Protein AF-A0A2V7D1J0-F1 (afdb_monomer_lite)

Secondary structure (DSSP, 8-state):
--------HHHHHHHHBTTTB-----------SSHHHHHHHHHHHHHIIIIIS--SEEEE--BSSSHHHHHHHHHHHHHHHTT-EEEEEEEE--SS--HHHH-S---TT---EEEEEETT-EEEEPPPS---S-TTTHHHHTS-EEEEGGGSTTTTB-SSGGG------

Radius of gyration: 18.64 Å; chains: 1; bounding box: 42×44×49 Å

Foldseek 3Di:
DPPPPPPAVVNVVVVCDPPPDPPLDDDDDDQDPDDVVLLVRLLVLLCCQCPVSVALEDEFEADDDDRRQVSRVSNQLSNVVSNRQYEYEAEQQAPPPDPVRGGPDDRPRHPHYDYPYHQFAKDKDAADPDDDDPPVCNVVNNHIHIDGLVPDVCSRPNRPCPVVDDDDD

Sequence (169 aa):
MAPCSAASWDAALYAQHGRTLWFAGVVVTVAHATEPERVRSAFLTAGLVAHTLGADGAVFTKIGGGAPHVDMAQAAAQCEALGVRTTAVVEDMSTDGSAEGMLLFDFPGVDALVNVGSSQEPITLPAMGRVVGADDLAPKLLGETRTTYGGLCGAIEQIGATRVMAEVR

pLDDT: mean 85.67, std 15.43, range [23.3, 98.62]

Structure (mmCIF, N/CA/C/O backbone):
data_AF-A0A2V7D1J0-F1
#
_entry.id   AF-A0A2V7D1J0-F1
#
loop_
_atom_site.group_PDB
_atom_site.id
_atom_site.type_symbol
_atom_site.label_atom_id
_atom_site.label_alt_id
_atom_site.label_comp_id
_atom_site.label_asym_id
_atom_site.label_entity_id
_atom_site.label_seq_id
_atom_site.pdbx_PDB_ins_code
_atom_site.Cartn_x
_atom_site.Cartn_y
_atom_site.Cartn_z
_atom_site.occupancy
_atom_site.B_iso_or_equiv
_atom_site.auth_seq_id
_atom_site.auth_comp_id
_atom_site.auth_asym_id
_atom_site.auth_atom_id
_atom_site.pdbx_PDB_model_num
ATOM 1 N N . MET A 1 1 ? 6.010 -26.340 -12.232 1.00 33.25 1 MET A N 1
ATOM 2 C CA . MET A 1 1 ? 5.696 -25.053 -11.582 1.00 33.25 1 MET A CA 1
ATOM 3 C C . MET A 1 1 ? 4.192 -25.045 -11.363 1.00 33.25 1 MET A C 1
ATOM 5 O O . MET A 1 1 ? 3.463 -25.064 -12.346 1.00 33.25 1 MET A O 1
ATOM 9 N N . ALA A 1 2 ? 3.726 -25.208 -10.122 1.00 23.30 2 ALA A N 1
ATOM 10 C CA . ALA A 1 2 ? 2.291 -25.152 -9.844 1.00 23.30 2 ALA A CA 1
ATOM 11 C C . ALA A 1 2 ? 1.782 -23.744 -10.203 1.00 23.30 2 ALA A C 1
ATOM 13 O O . ALA A 1 2 ? 2.508 -22.781 -9.941 1.00 23.30 2 ALA A O 1
ATOM 14 N N . PRO A 1 3 ? 0.599 -23.592 -10.820 1.00 28.45 3 PRO A N 1
ATOM 15 C CA . PRO A 1 3 ? 0.041 -22.270 -11.044 1.00 28.45 3 PRO A CA 1
ATOM 16 C C . PRO A 1 3 ? -0.155 -21.616 -9.676 1.00 28.45 3 PRO A C 1
ATOM 18 O O . PRO A 1 3 ? -0.904 -22.123 -8.843 1.00 28.45 3 PRO A O 1
ATOM 21 N N . CYS A 1 4 ? 0.554 -20.515 -9.429 1.00 31.69 4 CYS A N 1
ATOM 22 C CA . CYS A 1 4 ? 0.269 -19.655 -8.295 1.00 31.69 4 CYS A CA 1
ATOM 23 C C . CYS A 1 4 ? -1.149 -19.126 -8.519 1.00 31.69 4 CYS A C 1
ATOM 25 O O . CYS A 1 4 ? -1.383 -18.299 -9.406 1.00 31.69 4 CYS A O 1
ATOM 27 N N . SER A 1 5 ? -2.128 -19.674 -7.800 1.00 37.69 5 SER A N 1
ATOM 28 C CA . SER A 1 5 ? -3.464 -19.101 -7.764 1.00 37.69 5 SER A CA 1
ATOM 29 C C . SER A 1 5 ? -3.345 -17.784 -7.006 1.00 37.69 5 SER A C 1
ATOM 31 O O . SER A 1 5 ? -3.494 -17.751 -5.788 1.00 37.69 5 SER A O 1
ATOM 33 N N . ALA A 1 6 ? -3.013 -16.708 -7.716 1.00 42.19 6 ALA A N 1
ATOM 34 C CA . ALA A 1 6 ? -3.114 -15.355 -7.198 1.00 42.19 6 ALA A CA 1
ATOM 35 C C . ALA A 1 6 ? -4.605 -15.057 -6.990 1.00 42.19 6 ALA A C 1
ATOM 37 O O . ALA A 1 6 ? -5.278 -14.513 -7.865 1.00 42.19 6 ALA A O 1
ATOM 38 N N . ALA A 1 7 ? -5.151 -15.524 -5.869 1.00 47.00 7 ALA A N 1
ATOM 39 C CA . ALA A 1 7 ? -6.340 -14.924 -5.307 1.00 47.00 7 ALA A CA 1
ATOM 40 C C . ALA A 1 7 ? -5.906 -13.525 -4.874 1.00 47.00 7 ALA A C 1
ATOM 42 O O . ALA A 1 7 ? -4.995 -13.382 -4.058 1.00 47.00 7 ALA A O 1
ATOM 43 N N . SER A 1 8 ? -6.488 -12.507 -5.493 1.00 63.81 8 SER A N 1
ATOM 44 C CA . SER A 1 8 ? -6.287 -11.135 -5.063 1.00 63.81 8 SER A CA 1
ATOM 45 C C . SER A 1 8 ? -6.774 -11.005 -3.611 1.00 63.81 8 SER A C 1
ATOM 47 O O . SER A 1 8 ? -7.675 -11.730 -3.172 1.00 63.81 8 SER A O 1
ATOM 49 N N . TRP A 1 9 ? -6.102 -10.178 -2.811 1.00 69.50 9 TRP A N 1
ATOM 50 C CA . TRP A 1 9 ? -6.344 -10.090 -1.366 1.00 69.50 9 TRP A CA 1
ATOM 51 C C . TRP A 1 9 ? -7.809 -9.748 -1.048 1.00 69.50 9 TRP A C 1
ATOM 53 O O . TRP A 1 9 ? -8.367 -10.261 -0.081 1.00 69.50 9 TRP A O 1
ATOM 63 N N . ASP A 1 10 ? -8.464 -8.969 -1.906 1.00 72.00 10 ASP A N 1
ATOM 64 C CA . ASP A 1 10 ? -9.884 -8.634 -1.836 1.00 72.00 10 ASP A CA 1
ATOM 65 C C . ASP A 1 10 ? -10.768 -9.880 -1.974 1.00 72.00 10 ASP A C 1
ATOM 67 O O . ASP A 1 10 ? -11.693 -10.058 -1.185 1.00 72.00 10 ASP A O 1
ATOM 71 N N . ALA A 1 11 ? -10.452 -10.804 -2.888 1.00 79.38 11 ALA A N 1
ATOM 72 C CA . ALA A 1 11 ? -11.183 -12.063 -3.027 1.00 79.38 11 ALA A CA 1
ATOM 73 C C . ALA A 1 11 ? -11.064 -12.929 -1.762 1.00 79.38 11 ALA A C 1
ATOM 75 O O . ALA A 1 11 ? -12.037 -13.564 -1.345 1.00 79.38 11 ALA A O 1
ATOM 76 N N . ALA A 1 12 ? -9.891 -12.928 -1.120 1.00 85.12 12 ALA A N 1
ATOM 77 C CA . ALA A 1 12 ? -9.691 -13.610 0.154 1.00 85.12 12 ALA A CA 1
ATOM 78 C C . ALA A 1 12 ? -10.492 -12.948 1.292 1.00 85.12 12 ALA A C 1
ATOM 80 O O . ALA A 1 12 ? -11.132 -13.661 2.067 1.00 85.12 12 ALA A O 1
ATOM 81 N N . LEU A 1 13 ? -10.523 -11.611 1.365 1.00 89.38 13 LEU A N 1
ATOM 82 C CA . LEU A 1 13 ? -11.330 -10.878 2.350 1.00 89.38 13 LEU A CA 1
ATOM 83 C C . LEU A 1 13 ? -12.833 -11.106 2.138 1.00 89.38 13 LEU A C 1
ATOM 85 O O . LEU A 1 13 ? -13.546 -11.420 3.092 1.00 89.38 13 LEU A O 1
ATOM 89 N N . TYR A 1 14 ? -13.315 -11.049 0.895 1.00 89.06 14 TYR A N 1
ATOM 90 C CA . TYR A 1 14 ? -14.704 -11.369 0.560 1.00 89.06 14 TYR A CA 1
ATOM 91 C C . TYR A 1 14 ? -15.075 -12.806 0.940 1.00 89.06 14 TYR A C 1
ATOM 93 O O . TYR A 1 14 ? -16.139 -13.030 1.512 1.00 89.06 14 TYR A O 1
ATOM 101 N N . ALA A 1 15 ? -14.198 -13.784 0.695 1.00 92.25 15 ALA A N 1
ATOM 102 C CA . ALA A 1 15 ? -14.448 -15.183 1.056 1.00 92.25 15 ALA A CA 1
ATOM 103 C C . ALA A 1 15 ? -14.545 -15.428 2.578 1.00 92.25 15 ALA A C 1
ATOM 105 O O . ALA A 1 15 ? -15.076 -16.459 3.014 1.00 92.25 15 ALA A O 1
ATOM 106 N N . GLN A 1 16 ? -14.016 -14.505 3.384 1.00 94.75 16 GLN A N 1
ATOM 107 C CA . GLN A 1 16 ? -14.065 -14.534 4.847 1.00 94.75 16 GLN A CA 1
ATOM 108 C C . GLN A 1 16 ? -15.143 -13.612 5.444 1.00 94.75 16 GLN A C 1
ATOM 110 O O . GLN A 1 16 ? -15.396 -13.684 6.652 1.00 94.75 16 GLN A O 1
ATOM 115 N N . HIS A 1 17 ? -15.805 -12.793 4.618 1.00 95.88 17 HIS A N 1
ATOM 116 C CA . HIS A 1 17 ? -16.878 -11.897 5.042 1.00 95.88 17 HIS A CA 1
ATOM 117 C C . HIS A 1 17 ? -18.040 -12.673 5.684 1.00 95.88 17 HIS A C 1
ATOM 119 O O . HIS A 1 17 ? -18.495 -13.690 5.158 1.00 95.88 17 HIS A O 1
ATOM 125 N N . GLY A 1 18 ? -18.515 -12.200 6.838 1.00 95.81 18 GLY A N 1
ATOM 126 C CA . GLY A 1 18 ? -19.581 -12.839 7.615 1.00 95.81 18 GLY A CA 1
ATOM 127 C C . GLY A 1 18 ? -19.159 -14.147 8.299 1.00 95.81 18 GLY A C 1
ATOM 128 O O . GLY A 1 18 ? -20.006 -14.829 8.873 1.00 95.81 18 GLY A O 1
ATOM 129 N N . ARG A 1 19 ? -17.869 -14.518 8.235 1.00 96.12 19 ARG A N 1
ATOM 130 C CA . ARG A 1 19 ? -17.323 -15.744 8.843 1.00 96.12 19 ARG A CA 1
ATOM 131 C C . ARG A 1 19 ? -16.334 -15.425 9.953 1.00 96.12 19 ARG A C 1
ATOM 133 O O . ARG A 1 19 ? -16.602 -15.706 11.114 1.00 96.12 19 ARG A O 1
ATOM 140 N N . THR A 1 20 ? -15.185 -14.872 9.579 1.00 96.31 20 THR A N 1
ATOM 141 C CA . THR A 1 20 ? -14.098 -14.520 10.507 1.00 96.31 20 THR A CA 1
ATOM 142 C C . THR A 1 20 ? -13.882 -13.014 10.582 1.00 96.31 20 THR A C 1
ATOM 144 O O . THR A 1 20 ? -13.287 -12.535 11.542 1.00 96.31 20 THR A O 1
ATOM 147 N N . LEU A 1 21 ? -14.404 -12.268 9.605 1.00 94.44 21 LEU A N 1
ATOM 148 C CA . LEU A 1 21 ? -14.362 -10.813 9.544 1.00 94.44 21 LEU A CA 1
ATOM 149 C C . LEU A 1 21 ? -15.608 -10.259 8.846 1.00 94.44 21 LEU A C 1
ATOM 151 O O . LEU A 1 21 ? -16.320 -10.983 8.148 1.00 94.44 21 LEU A O 1
ATOM 155 N N . TRP A 1 22 ? -15.845 -8.958 8.996 1.00 96.44 22 TRP A N 1
ATOM 156 C CA . TRP A 1 22 ? -16.795 -8.202 8.184 1.00 96.44 22 TRP A CA 1
ATOM 157 C C . TRP A 1 22 ? -16.013 -7.301 7.237 1.00 96.44 22 TRP A C 1
ATOM 159 O O . TRP A 1 22 ? -15.471 -6.277 7.636 1.00 96.44 22 TRP A O 1
ATOM 169 N N . PHE A 1 23 ? -15.925 -7.697 5.969 1.00 96.12 23 PHE A N 1
ATOM 170 C CA . PHE A 1 23 ? -15.320 -6.853 4.945 1.00 96.12 23 PHE A CA 1
ATOM 171 C C . PHE A 1 23 ? -16.218 -5.638 4.666 1.00 96.12 23 PHE A C 1
ATOM 173 O O . PHE A 1 23 ? -17.257 -5.788 4.023 1.00 96.12 23 PHE A O 1
ATOM 180 N N . ALA A 1 24 ? -15.837 -4.473 5.198 1.00 95.56 24 ALA A N 1
ATOM 181 C CA . ALA A 1 24 ? -16.637 -3.248 5.150 1.00 95.56 24 ALA A CA 1
ATOM 182 C C . ALA A 1 24 ? -16.593 -2.543 3.782 1.00 95.56 24 ALA A C 1
ATOM 184 O O . ALA A 1 24 ? -17.559 -1.887 3.399 1.00 95.56 24 ALA A O 1
ATOM 185 N N . GLY A 1 25 ? -15.499 -2.689 3.027 1.00 94.00 25 GLY A N 1
ATOM 186 C CA . GLY A 1 25 ? -15.366 -2.118 1.689 1.00 94.00 25 GLY A CA 1
ATOM 187 C C . GLY A 1 25 ? -13.924 -1.817 1.290 1.00 94.00 25 GLY A C 1
ATOM 188 O O . GLY A 1 25 ? -12.977 -2.245 1.947 1.00 94.00 25 GLY A O 1
ATOM 189 N N . VAL A 1 26 ? -13.777 -1.060 0.200 1.00 94.06 26 VAL A N 1
ATOM 190 C CA . VAL A 1 26 ? -12.492 -0.612 -0.356 1.00 94.06 26 VAL A CA 1
ATOM 191 C C . VAL A 1 26 ? -12.492 0.910 -0.452 1.00 94.06 26 VAL A C 1
ATOM 193 O O . VAL A 1 26 ? -13.442 1.497 -0.969 1.00 94.06 26 VAL A O 1
ATOM 196 N N . VAL A 1 27 ? -11.407 1.542 0.000 1.00 95.62 27 VAL A N 1
ATOM 197 C CA . VAL A 1 27 ? -11.135 2.967 -0.228 1.00 95.62 27 VAL A CA 1
ATOM 198 C C . VAL A 1 27 ? -10.017 3.074 -1.257 1.00 95.62 27 VAL A C 1
ATOM 200 O O . VAL A 1 27 ? -8.923 2.561 -1.042 1.00 95.62 27 VAL A O 1
ATOM 203 N N . VAL A 1 28 ? -10.301 3.720 -2.386 1.00 93.62 28 VAL A N 1
ATOM 204 C CA . VAL A 1 28 ? -9.322 3.934 -3.457 1.00 93.62 28 VAL A CA 1
ATOM 205 C C . VAL A 1 28 ? -8.736 5.330 -3.322 1.00 93.62 28 VAL A C 1
ATOM 207 O O . VAL A 1 28 ? -9.474 6.311 -3.230 1.00 93.62 28 VAL A O 1
ATOM 210 N N . THR A 1 29 ? -7.410 5.417 -3.342 1.00 92.38 29 THR A N 1
ATOM 211 C CA . THR A 1 29 ? -6.665 6.674 -3.271 1.00 92.38 29 THR A CA 1
ATOM 212 C C . THR A 1 29 ? -5.759 6.827 -4.488 1.00 92.38 29 THR A C 1
ATOM 214 O O . THR A 1 29 ? -5.493 5.874 -5.222 1.00 92.38 29 THR A O 1
ATOM 217 N N . VAL A 1 30 ? -5.301 8.054 -4.722 1.00 90.31 30 VAL A N 1
ATOM 218 C CA . VAL A 1 30 ? -4.284 8.363 -5.729 1.00 90.31 30 VAL A CA 1
ATOM 219 C C . VAL A 1 30 ? -3.032 8.854 -5.023 1.00 90.31 30 VAL A C 1
ATOM 221 O O . VAL A 1 30 ? -3.129 9.565 -4.025 1.00 90.31 30 VAL A O 1
ATOM 224 N N . ALA A 1 31 ? -1.867 8.482 -5.548 1.00 89.25 31 ALA A N 1
ATOM 225 C CA . ALA A 1 31 ? -0.607 8.999 -5.043 1.00 89.25 31 ALA A CA 1
ATOM 226 C C . ALA A 1 31 ? -0.426 10.454 -5.487 1.00 89.25 31 ALA A C 1
ATOM 228 O O . ALA A 1 31 ? -0.518 10.766 -6.680 1.00 89.25 31 ALA A O 1
ATOM 229 N N . HIS A 1 32 ? -0.163 11.339 -4.535 1.00 92.38 32 HIS A N 1
ATOM 230 C CA . HIS A 1 32 ? -0.011 12.764 -4.781 1.00 92.38 32 HIS A CA 1
ATOM 231 C C . HIS A 1 32 ? 1.459 13.169 -4.918 1.00 92.38 32 HIS A C 1
ATOM 233 O O . HIS A 1 32 ? 2.353 12.672 -4.230 1.00 92.38 32 HIS A O 1
ATOM 239 N N . ALA A 1 33 ? 1.708 14.123 -5.817 1.00 90.06 33 ALA A N 1
ATOM 240 C CA . ALA A 1 33 ? 3.046 14.651 -6.065 1.00 90.06 33 ALA A CA 1
ATOM 241 C C . ALA A 1 33 ? 3.503 15.635 -4.978 1.00 90.06 33 ALA A C 1
ATOM 243 O O . ALA A 1 33 ? 4.704 15.790 -4.761 1.00 90.06 33 ALA A O 1
ATOM 244 N N . THR A 1 34 ? 2.565 16.313 -4.307 1.00 93.44 34 THR A N 1
ATOM 245 C CA . THR A 1 34 ? 2.878 17.334 -3.304 1.00 93.44 34 THR A CA 1
ATOM 246 C C . THR A 1 34 ? 2.435 16.920 -1.907 1.00 93.44 34 THR A C 1
ATOM 248 O O . THR A 1 34 ? 1.399 16.282 -1.716 1.00 93.44 34 THR A O 1
ATOM 251 N N . GLU A 1 35 ? 3.215 17.332 -0.909 1.00 93.12 35 GLU A N 1
ATOM 252 C CA . GLU A 1 35 ? 2.957 16.994 0.491 1.00 93.12 35 GLU A CA 1
ATOM 253 C C . GLU A 1 35 ? 1.591 17.489 1.008 1.00 93.12 35 GLU A C 1
ATOM 255 O O . GLU A 1 35 ? 0.883 16.704 1.635 1.00 93.12 35 GLU A O 1
ATOM 260 N N . PRO A 1 36 ? 1.133 18.728 0.721 1.00 96.50 36 PRO A N 1
ATOM 261 C CA . PRO A 1 36 ? -0.173 19.178 1.209 1.00 96.50 36 PRO A CA 1
ATOM 262 C C . PRO A 1 36 ? -1.339 18.342 0.668 1.00 96.50 36 PRO A C 1
ATOM 264 O O . PRO A 1 36 ? -2.340 18.133 1.356 1.00 96.50 36 PRO A O 1
ATOM 267 N N . GLU A 1 37 ? -1.227 17.862 -0.571 1.00 96.06 37 GLU A N 1
ATOM 268 C CA . GLU A 1 37 ? -2.242 17.003 -1.176 1.00 96.06 37 GLU A CA 1
ATOM 269 C C . GLU A 1 37 ? -2.237 15.609 -0.556 1.00 96.06 37 GLU A C 1
ATOM 271 O O . GLU A 1 37 ? -3.310 15.075 -0.267 1.00 96.06 37 GLU A O 1
ATOM 276 N N . ARG A 1 38 ? -1.046 15.068 -0.287 1.00 94.56 38 ARG A N 1
ATOM 277 C CA . ARG A 1 38 ? -0.860 13.791 0.400 1.00 94.56 38 ARG A CA 1
ATOM 278 C C . ARG A 1 38 ? -1.477 13.805 1.796 1.00 94.56 38 ARG A C 1
ATOM 280 O O . ARG A 1 38 ? -2.321 12.963 2.091 1.00 94.56 38 ARG A O 1
ATOM 287 N N . VAL A 1 39 ? -1.152 14.812 2.610 1.00 96.50 39 VAL A N 1
ATOM 288 C CA . VAL A 1 39 ? -1.697 14.970 3.971 1.00 96.50 39 VAL A CA 1
ATOM 289 C C . VAL A 1 39 ? -3.224 15.055 3.945 1.00 96.50 39 VAL A C 1
ATOM 291 O O . VAL A 1 39 ? -3.907 14.397 4.732 1.00 96.50 39 VAL A O 1
ATOM 294 N N . ARG A 1 40 ? -3.785 15.825 3.002 1.00 97.31 40 ARG A N 1
ATOM 295 C CA . ARG A 1 40 ? -5.239 15.919 2.819 1.00 97.31 40 ARG A CA 1
ATOM 296 C C . ARG A 1 40 ? -5.852 14.565 2.447 1.00 97.31 40 ARG A C 1
ATOM 298 O O . ARG A 1 40 ? -6.883 14.197 3.004 1.00 97.31 40 ARG A O 1
ATOM 305 N N . SER A 1 41 ? -5.236 13.841 1.516 1.00 97.69 41 SER A N 1
ATOM 306 C CA . SER A 1 41 ? -5.697 12.522 1.069 1.00 97.69 41 SER A CA 1
ATOM 307 C C . SER A 1 41 ? -5.661 11.487 2.199 1.00 97.69 41 SER A C 1
ATOM 309 O O . SER A 1 41 ? -6.643 10.774 2.414 1.00 97.69 41 SER A O 1
ATOM 311 N N . ALA A 1 42 ? -4.590 11.474 2.999 1.00 97.50 42 ALA A N 1
ATOM 312 C CA . ALA A 1 42 ? -4.452 10.616 4.174 1.00 97.50 42 ALA A CA 1
ATOM 313 C C . ALA A 1 42 ? -5.541 10.889 5.226 1.00 97.50 42 ALA A C 1
ATOM 315 O O . ALA A 1 42 ? -6.183 9.953 5.704 1.00 97.50 42 ALA A O 1
ATOM 316 N N . PHE A 1 43 ? -5.813 12.164 5.529 1.00 98.00 43 PHE A N 1
ATOM 317 C CA . PHE A 1 43 ? -6.865 12.548 6.477 1.00 98.00 43 PHE A CA 1
ATOM 318 C C . PHE A 1 43 ? -8.264 12.117 6.006 1.00 98.00 43 PHE A C 1
ATOM 320 O O . PHE A 1 43 ? -9.043 11.555 6.777 1.00 98.00 43 PHE A O 1
ATOM 327 N N . LEU A 1 44 ? -8.580 12.332 4.723 1.00 98.31 44 LEU A N 1
ATOM 328 C CA . LEU A 1 44 ? -9.851 11.892 4.139 1.00 98.31 44 LEU A CA 1
ATOM 329 C C . LEU A 1 44 ? -9.982 10.365 4.153 1.00 98.31 44 LEU A C 1
ATOM 331 O O . LEU A 1 44 ? -11.044 9.848 4.495 1.00 98.31 44 LEU A O 1
ATOM 335 N N . THR A 1 45 ? -8.903 9.650 3.830 1.00 98.31 45 THR A N 1
ATOM 336 C CA . THR A 1 45 ? -8.862 8.181 3.862 1.00 98.31 45 THR A CA 1
ATOM 337 C C . THR A 1 45 ? -9.170 7.662 5.261 1.00 98.31 45 THR A C 1
ATOM 339 O O . THR A 1 45 ? -10.063 6.832 5.420 1.00 98.31 45 THR A O 1
ATOM 342 N N . ALA A 1 46 ? -8.508 8.205 6.284 1.00 98.38 46 ALA A N 1
ATOM 343 C CA . ALA A 1 46 ? -8.727 7.802 7.667 1.00 98.38 46 ALA A CA 1
ATOM 344 C C . ALA A 1 46 ? -10.163 8.072 8.139 1.00 98.38 46 ALA A C 1
ATOM 346 O O . ALA A 1 46 ? -10.781 7.199 8.744 1.00 98.38 46 ALA A O 1
ATOM 347 N N . GLY A 1 47 ? -10.743 9.226 7.791 1.00 98.56 47 GLY A N 1
ATOM 348 C CA . GLY A 1 47 ? -12.144 9.525 8.104 1.00 98.56 47 GLY A CA 1
ATOM 349 C C . GLY A 1 47 ? -13.140 8.583 7.414 1.00 98.56 47 GLY A C 1
ATOM 350 O O . GLY A 1 47 ? -14.123 8.160 8.029 1.00 98.56 47 GLY A O 1
ATOM 351 N N . LEU A 1 48 ? -12.887 8.207 6.155 1.00 98.62 48 LEU A N 1
ATOM 352 C CA . LEU A 1 48 ? -13.711 7.223 5.446 1.00 98.62 48 LEU A CA 1
ATOM 353 C C . LEU A 1 48 ? -13.638 5.851 6.123 1.00 98.62 48 LEU A C 1
ATOM 355 O O . LEU A 1 48 ? -14.677 5.253 6.395 1.00 98.62 48 LEU A O 1
ATOM 359 N N . VAL A 1 49 ? -12.435 5.376 6.438 1.00 98.50 49 VAL A N 1
ATOM 360 C CA . VAL A 1 49 ? -12.226 4.069 7.074 1.00 98.50 49 VAL A CA 1
ATOM 361 C C . VAL A 1 49 ? -12.835 4.032 8.481 1.00 98.50 49 VAL A C 1
ATOM 363 O O . VAL A 1 49 ? -13.647 3.154 8.776 1.00 98.50 49 VAL A O 1
ATOM 366 N N . ALA A 1 50 ? -12.502 5.005 9.329 1.00 98.31 50 ALA A N 1
ATOM 367 C CA . ALA A 1 50 ? -12.882 4.996 10.740 1.00 98.31 50 ALA A CA 1
ATOM 368 C C . ALA A 1 50 ? -14.353 5.365 10.976 1.00 98.31 50 ALA A C 1
ATOM 370 O O . ALA A 1 50 ? -15.001 4.792 11.846 1.00 98.31 50 ALA A O 1
ATOM 371 N N . HIS A 1 51 ? -14.897 6.334 10.231 1.00 98.00 51 HIS A N 1
ATOM 372 C CA . HIS A 1 51 ? -16.215 6.903 10.541 1.00 98.00 51 HIS A CA 1
ATOM 373 C C . HIS A 1 51 ? -17.297 6.543 9.530 1.00 98.00 51 HIS A C 1
ATOM 375 O O . HIS A 1 51 ? -18.454 6.397 9.912 1.00 98.00 51 HIS A O 1
ATOM 381 N N . THR A 1 52 ? -16.948 6.418 8.246 1.00 98.12 52 THR A N 1
ATOM 382 C CA . THR A 1 52 ? -17.942 6.089 7.211 1.00 98.12 52 THR A CA 1
ATOM 383 C C . THR A 1 52 ? -18.144 4.583 7.107 1.00 98.12 52 THR A C 1
ATOM 385 O O . THR A 1 52 ? -19.279 4.116 7.108 1.00 98.12 52 THR A O 1
ATOM 388 N N . LEU A 1 53 ? -17.048 3.825 7.039 1.00 97.81 53 LEU A N 1
ATOM 389 C CA . LEU A 1 53 ? -17.077 2.363 7.018 1.00 97.81 53 LEU A CA 1
ATOM 390 C C . LEU A 1 53 ? -17.160 1.764 8.426 1.00 97.81 53 LEU A C 1
ATOM 392 O O . LEU A 1 53 ? -17.658 0.651 8.570 1.00 97.81 53 LEU A O 1
ATOM 396 N N . GLY A 1 54 ? -16.691 2.488 9.449 1.00 97.75 54 GLY A N 1
ATOM 397 C CA . GLY A 1 54 ? -16.683 2.001 10.830 1.00 97.75 54 GLY A CA 1
ATOM 398 C C . GLY A 1 54 ? -15.778 0.784 11.019 1.00 97.75 54 GLY A C 1
ATOM 399 O O . GLY A 1 54 ? -16.139 -0.128 11.756 1.00 97.75 54 GLY A O 1
ATOM 400 N N . ALA A 1 55 ? -14.660 0.716 10.291 1.00 98.00 55 ALA A N 1
ATOM 401 C CA . ALA A 1 55 ? -13.791 -0.455 10.290 1.00 98.00 55 ALA A CA 1
ATOM 402 C C . ALA A 1 55 ? -12.851 -0.476 11.507 1.00 98.00 55 ALA A C 1
ATOM 404 O O . ALA A 1 55 ? -12.212 0.525 11.814 1.00 98.00 55 ALA A O 1
ATOM 405 N N . ASP A 1 56 ? -12.698 -1.644 12.137 1.00 98.00 56 ASP A N 1
ATOM 406 C CA . ASP A 1 56 ? -11.730 -1.862 13.228 1.00 98.00 56 ASP A CA 1
ATOM 407 C C . ASP A 1 56 ? -10.285 -2.024 12.725 1.00 98.00 56 ASP A C 1
ATOM 409 O O . ASP A 1 56 ? -9.321 -1.889 13.484 1.00 98.00 56 ASP A O 1
ATOM 413 N N . GLY A 1 57 ? -10.125 -2.345 11.439 1.00 96.88 57 GLY A N 1
ATOM 414 C CA . GLY A 1 57 ? -8.821 -2.494 10.819 1.00 96.88 57 GLY A CA 1
ATOM 415 C C . GLY A 1 57 ? -8.822 -2.285 9.310 1.00 96.88 57 GLY A C 1
ATOM 416 O O . GLY A 1 57 ? -9.855 -2.419 8.649 1.00 96.88 57 GLY A O 1
ATOM 417 N N . ALA A 1 58 ? -7.648 -1.967 8.769 1.00 96.88 58 ALA A N 1
ATOM 418 C CA . ALA A 1 58 ? -7.435 -1.683 7.356 1.00 96.88 58 ALA A CA 1
ATOM 419 C C . ALA A 1 58 ? -6.141 -2.321 6.831 1.00 96.88 58 ALA A C 1
ATOM 421 O O . ALA A 1 58 ? -5.088 -2.267 7.467 1.00 96.88 58 ALA A O 1
ATOM 422 N N . VAL A 1 59 ? -6.229 -2.908 5.637 1.00 95.56 59 VAL A N 1
ATOM 423 C CA . VAL A 1 59 ? -5.076 -3.419 4.888 1.00 95.56 59 VAL A CA 1
ATOM 424 C C . VAL A 1 59 ? -4.730 -2.405 3.809 1.00 95.56 59 VAL A C 1
ATOM 426 O O . VAL A 1 59 ? -5.579 -2.045 2.995 1.00 95.56 59 VAL A O 1
ATOM 429 N N . PHE A 1 60 ? -3.481 -1.963 3.803 1.00 94.75 60 PHE A N 1
ATOM 430 C CA . PHE A 1 60 ? -2.954 -0.995 2.860 1.00 94.75 60 PHE A CA 1
ATOM 431 C C . PHE A 1 60 ? -2.103 -1.678 1.79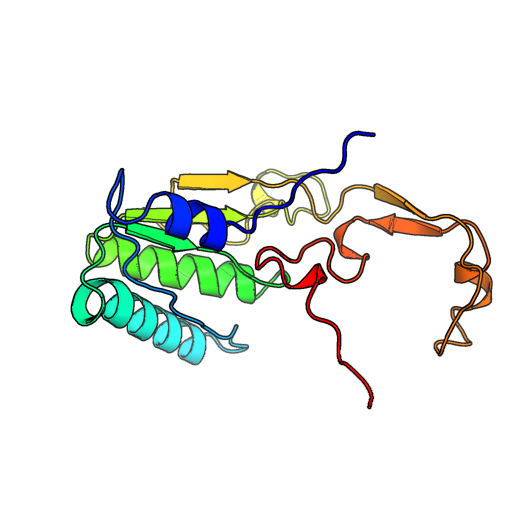3 1.00 94.75 60 PHE A C 1
ATOM 433 O O . PHE A 1 60 ? -1.289 -2.557 2.077 1.00 94.75 60 PHE A O 1
ATOM 440 N N . THR A 1 61 ? -2.300 -1.256 0.551 1.00 91.56 61 THR A N 1
ATOM 441 C CA . THR A 1 61 ? -1.534 -1.699 -0.611 1.00 91.56 61 THR A CA 1
ATOM 442 C C . THR A 1 61 ? -1.476 -0.572 -1.638 1.00 91.56 61 THR A C 1
ATOM 444 O O . THR A 1 61 ? -2.254 0.385 -1.561 1.00 91.56 61 THR A O 1
ATOM 447 N N . LYS A 1 62 ? -0.554 -0.662 -2.597 1.00 89.00 62 LYS A N 1
ATOM 448 C CA . LYS A 1 62 ? -0.297 0.402 -3.568 1.00 89.00 62 LYS A CA 1
ATOM 449 C C . LYS A 1 62 ? 0.225 -0.137 -4.898 1.00 89.00 62 LYS A C 1
ATOM 451 O O . LYS A 1 62 ? 0.774 -1.235 -4.984 1.00 89.00 62 LYS A O 1
ATOM 456 N N . ILE A 1 63 ? 0.126 0.704 -5.923 1.00 82.56 63 ILE A N 1
ATOM 457 C CA . ILE A 1 63 ? 0.727 0.491 -7.244 1.00 82.56 63 ILE A CA 1
ATOM 458 C C . ILE A 1 63 ? 1.985 1.354 -7.364 1.00 82.56 63 ILE A C 1
ATOM 460 O O . ILE A 1 63 ? 1.936 2.552 -7.082 1.00 82.56 63 ILE A O 1
ATOM 464 N N . GLY A 1 64 ? 3.097 0.776 -7.826 1.00 79.38 64 GLY A N 1
ATOM 465 C CA . GLY A 1 64 ? 4.358 1.507 -8.020 1.00 79.38 64 GLY A CA 1
ATOM 466 C C . GLY A 1 64 ? 5.110 1.799 -6.716 1.00 79.38 64 GLY A C 1
ATOM 467 O O . GLY A 1 64 ? 4.702 1.352 -5.657 1.00 79.38 64 GLY A O 1
ATOM 468 N N . GLY A 1 65 ? 6.224 2.527 -6.777 1.00 80.75 65 GLY A N 1
ATOM 469 C CA . GLY A 1 65 ? 7.053 2.877 -5.612 1.00 80.75 65 GLY A CA 1
ATOM 470 C C . GLY A 1 65 ? 7.339 4.379 -5.537 1.00 80.75 65 GLY A C 1
ATOM 471 O O . GLY A 1 65 ? 6.925 5.139 -6.413 1.00 80.75 65 GLY A O 1
ATOM 472 N N . GLY A 1 66 ? 8.048 4.833 -4.500 1.00 85.31 66 GLY A N 1
ATOM 473 C CA . GLY A 1 66 ? 8.300 6.263 -4.279 1.00 85.31 66 GLY A CA 1
ATOM 474 C C . GLY A 1 66 ? 7.124 6.939 -3.573 1.00 85.31 66 GLY A C 1
ATOM 475 O O . GLY A 1 66 ? 6.789 6.562 -2.454 1.00 85.31 66 GLY A O 1
ATOM 476 N N . ALA A 1 67 ? 6.475 7.911 -4.225 1.00 89.38 67 ALA A N 1
ATOM 477 C CA . ALA A 1 67 ? 5.343 8.642 -3.642 1.00 89.38 67 ALA A CA 1
ATOM 478 C C . ALA A 1 67 ? 4.198 7.729 -3.147 1.00 89.38 67 ALA A C 1
ATOM 480 O O . ALA A 1 67 ? 3.840 7.864 -1.981 1.00 89.38 67 ALA A O 1
ATOM 481 N N . PRO A 1 68 ? 3.701 6.729 -3.914 1.00 90.44 68 PRO A N 1
ATOM 482 C CA . PRO A 1 68 ? 2.664 5.809 -3.434 1.00 90.44 68 PRO A CA 1
ATOM 483 C C . PRO A 1 68 ? 3.018 5.105 -2.118 1.00 90.44 68 PRO A C 1
ATOM 485 O O . PRO A 1 68 ? 2.133 4.820 -1.317 1.00 90.44 68 PRO A O 1
ATOM 488 N N . HIS A 1 69 ? 4.307 4.843 -1.882 1.00 91.00 69 HIS A N 1
ATOM 489 C CA . HIS A 1 69 ? 4.790 4.188 -0.669 1.00 91.00 69 HIS A CA 1
ATOM 490 C C . HIS A 1 69 ? 4.618 5.099 0.560 1.00 91.00 69 HIS A C 1
ATOM 492 O O . HIS A 1 69 ? 4.155 4.653 1.607 1.00 91.00 69 HIS A O 1
ATOM 498 N N . VAL A 1 70 ? 4.929 6.391 0.410 1.00 92.38 70 VAL A N 1
ATOM 499 C CA . VAL A 1 70 ? 4.782 7.397 1.473 1.00 92.38 70 VAL A CA 1
ATOM 500 C C . VAL A 1 70 ? 3.313 7.771 1.686 1.00 92.38 70 VAL A C 1
ATOM 502 O O . VAL A 1 70 ? 2.873 7.856 2.829 1.00 92.38 70 VAL A O 1
ATOM 505 N N . ASP A 1 71 ? 2.538 7.946 0.611 1.00 94.56 71 ASP A N 1
ATOM 506 C CA . ASP A 1 71 ? 1.092 8.208 0.668 1.00 94.56 71 ASP A CA 1
ATOM 507 C C . ASP A 1 71 ? 0.351 7.114 1.453 1.00 94.56 71 ASP A C 1
ATOM 509 O O . ASP A 1 71 ? -0.434 7.410 2.357 1.00 94.56 71 ASP A O 1
ATOM 513 N N . MET A 1 72 ? 0.641 5.849 1.134 1.00 94.75 72 MET A N 1
ATOM 514 C CA . MET A 1 72 ? 0.078 4.686 1.815 1.00 94.75 72 MET A CA 1
ATOM 515 C C . MET A 1 72 ? 0.396 4.702 3.315 1.00 94.75 72 MET A C 1
ATOM 517 O O . MET A 1 72 ? -0.502 4.524 4.138 1.00 94.75 72 MET A O 1
ATOM 521 N N . ALA A 1 73 ? 1.656 4.953 3.674 1.00 95.31 73 ALA A N 1
ATOM 522 C CA . ALA A 1 73 ? 2.093 4.963 5.065 1.00 95.31 73 ALA A CA 1
ATOM 523 C C . ALA A 1 73 ? 1.511 6.137 5.867 1.00 95.31 73 ALA A C 1
ATOM 525 O O . ALA A 1 73 ? 1.122 5.959 7.020 1.00 95.31 73 ALA A O 1
ATOM 526 N N . GLN A 1 74 ? 1.374 7.320 5.256 1.00 96.56 74 GLN A N 1
ATOM 527 C CA . GLN A 1 74 ? 0.698 8.454 5.892 1.00 96.56 74 GLN A CA 1
ATOM 528 C C . GLN A 1 74 ? -0.784 8.166 6.141 1.00 96.56 74 GLN A C 1
ATOM 530 O O . GLN A 1 74 ? -1.295 8.485 7.214 1.00 96.56 74 GLN A O 1
ATOM 535 N N . ALA A 1 75 ? -1.479 7.545 5.185 1.00 97.50 75 ALA A N 1
ATOM 536 C CA . ALA A 1 75 ? -2.873 7.149 5.368 1.00 97.50 75 ALA A CA 1
ATOM 537 C C . ALA A 1 75 ? -3.031 6.091 6.473 1.00 97.50 75 ALA A C 1
ATOM 539 O O . ALA A 1 75 ? -3.945 6.205 7.293 1.00 97.50 75 ALA A O 1
ATOM 540 N N . ALA A 1 76 ? -2.117 5.116 6.542 1.00 98.06 76 ALA A N 1
ATOM 541 C CA . ALA A 1 76 ? -2.079 4.130 7.619 1.00 98.06 76 ALA A CA 1
ATOM 542 C C . ALA A 1 76 ? -1.867 4.797 8.988 1.00 98.06 76 ALA A C 1
ATOM 544 O O . ALA A 1 76 ? -2.654 4.576 9.905 1.00 98.06 76 ALA A O 1
ATOM 545 N N . ALA A 1 77 ? -0.895 5.705 9.105 1.00 98.00 77 ALA A N 1
ATOM 546 C CA . ALA A 1 77 ? -0.636 6.434 10.347 1.00 98.00 77 ALA A CA 1
ATOM 547 C C . ALA A 1 77 ? -1.845 7.270 10.813 1.00 98.00 77 ALA A C 1
ATOM 549 O O . ALA A 1 77 ? -2.147 7.324 12.004 1.00 98.00 77 ALA A O 1
ATOM 550 N N . GLN A 1 78 ? -2.572 7.905 9.885 1.00 98.00 78 GLN A N 1
ATOM 551 C CA . GLN A 1 78 ? -3.806 8.625 10.223 1.00 98.00 78 GLN A CA 1
ATOM 552 C C . GLN A 1 78 ? -4.928 7.678 10.680 1.00 98.00 78 GLN A C 1
ATOM 554 O O . GLN A 1 78 ? -5.708 8.047 11.554 1.00 98.00 78 GLN A O 1
ATOM 559 N N . CYS A 1 79 ? -5.009 6.461 10.134 1.00 98.38 79 CYS A N 1
ATOM 560 C CA . CYS A 1 79 ? -5.959 5.444 10.598 1.00 98.38 79 CYS A CA 1
ATOM 561 C C . CYS A 1 79 ? -5.627 4.960 12.018 1.00 98.38 79 CYS A C 1
ATOM 563 O O . CYS A 1 79 ? -6.519 4.942 12.869 1.00 98.38 79 CYS A O 1
ATOM 565 N N . GLU A 1 80 ? -4.354 4.666 12.300 1.00 98.31 80 GLU A N 1
ATOM 566 C CA . GLU A 1 80 ? -3.880 4.308 13.648 1.00 98.31 80 GLU A CA 1
ATOM 567 C C . GLU A 1 80 ? -4.209 5.402 14.670 1.00 98.31 80 GLU A C 1
ATOM 569 O O . GLU A 1 80 ? -4.699 5.121 15.765 1.00 98.31 80 GLU A O 1
ATOM 574 N N . ALA A 1 81 ? -4.029 6.674 14.296 1.00 97.69 81 ALA A N 1
ATOM 575 C CA . ALA A 1 81 ? -4.360 7.811 15.156 1.00 97.69 81 ALA A CA 1
ATOM 576 C C . ALA A 1 81 ? -5.860 7.897 15.511 1.00 97.69 81 ALA A C 1
ATOM 578 O O . ALA A 1 81 ? -6.219 8.496 16.526 1.00 97.69 81 ALA A O 1
ATOM 579 N N . LEU A 1 82 ? -6.732 7.291 14.698 1.00 97.88 82 LEU A N 1
ATOM 580 C CA . LEU A 1 82 ? -8.173 7.176 14.943 1.00 97.88 82 LEU A CA 1
ATOM 581 C C . LEU A 1 82 ? -8.570 5.838 15.594 1.00 97.88 82 LEU A C 1
ATOM 583 O O . LEU A 1 82 ? -9.760 5.584 15.780 1.00 97.88 82 LEU A O 1
ATOM 587 N N . GLY A 1 83 ? -7.600 4.998 15.965 1.00 97.44 83 GLY A N 1
ATOM 588 C CA . GLY A 1 83 ? -7.825 3.706 16.616 1.00 97.44 83 GLY A CA 1
ATOM 589 C C . GLY A 1 83 ? -8.122 2.548 15.660 1.00 97.44 83 GLY A C 1
ATOM 590 O O . GLY A 1 83 ? -8.517 1.479 16.125 1.00 97.44 83 GLY A O 1
ATOM 591 N N . VAL A 1 84 ? -7.934 2.737 14.351 1.00 98.25 84 VAL A N 1
ATOM 592 C CA . VAL A 1 84 ? -8.066 1.671 13.349 1.00 98.25 84 VAL A CA 1
ATOM 593 C C . VAL A 1 84 ? -6.724 0.969 13.199 1.00 98.25 84 VAL A C 1
ATOM 595 O O . VAL A 1 84 ? -5.752 1.602 12.795 1.00 98.25 84 VAL A O 1
ATOM 598 N N . ARG A 1 85 ? -6.676 -0.343 13.452 1.00 98.06 85 ARG A N 1
ATOM 599 C CA . ARG A 1 85 ? -5.434 -1.116 13.291 1.00 98.06 85 ARG A CA 1
ATOM 600 C C . ARG A 1 85 ? -5.079 -1.281 11.824 1.00 98.06 85 ARG A C 1
ATOM 602 O O . ARG A 1 85 ? -5.932 -1.620 11.003 1.00 98.06 85 ARG A O 1
ATOM 609 N N . THR A 1 86 ? -3.815 -1.135 11.489 1.00 98.12 86 THR A N 1
ATOM 610 C CA . THR A 1 86 ? -3.352 -1.149 10.109 1.00 98.12 86 THR A CA 1
ATOM 611 C C . THR A 1 86 ? -2.348 -2.254 9.870 1.00 98.12 86 THR A C 1
ATOM 613 O O . THR A 1 86 ? -1.612 -2.677 10.754 1.00 98.12 86 THR A O 1
ATOM 616 N N . THR A 1 87 ? -2.333 -2.755 8.643 1.00 96.81 87 THR A N 1
ATOM 617 C CA . THR A 1 87 ? -1.194 -3.496 8.114 1.00 96.81 87 THR A CA 1
ATOM 618 C C . THR A 1 87 ? -0.932 -3.028 6.697 1.00 96.81 87 THR A C 1
ATOM 620 O O . THR A 1 87 ? -1.878 -2.701 5.977 1.00 96.81 87 THR A O 1
ATOM 623 N N . ALA A 1 88 ? 0.331 -2.973 6.291 1.00 94.19 88 ALA A N 1
ATOM 624 C CA . ALA A 1 88 ? 0.702 -2.542 4.952 1.00 94.19 88 ALA A CA 1
ATOM 625 C C . ALA A 1 88 ? 1.501 -3.622 4.228 1.00 94.19 88 ALA A C 1
ATOM 627 O O . ALA A 1 88 ? 2.440 -4.206 4.772 1.00 94.19 88 ALA A O 1
ATOM 628 N N . VAL A 1 89 ? 1.123 -3.861 2.976 1.00 91.81 89 VAL A N 1
ATOM 629 C CA . VAL A 1 89 ? 1.892 -4.677 2.043 1.00 91.81 89 VAL A CA 1
ATOM 630 C C . VAL A 1 89 ? 2.941 -3.780 1.401 1.00 91.81 89 VAL A C 1
ATOM 632 O O . VAL A 1 89 ? 2.611 -2.775 0.772 1.00 91.81 89 VAL A O 1
ATOM 635 N N . VAL A 1 90 ? 4.208 -4.132 1.584 1.00 90.06 90 VAL A N 1
ATOM 636 C CA . VAL A 1 90 ? 5.361 -3.345 1.134 1.00 90.06 90 VAL A CA 1
ATOM 637 C C . VAL A 1 90 ? 6.313 -4.220 0.336 1.00 90.06 90 VAL A C 1
ATOM 639 O O . VAL A 1 90 ? 6.356 -5.437 0.498 1.00 90.06 90 VAL A O 1
ATOM 642 N N . GLU A 1 91 ? 7.101 -3.600 -0.521 1.00 88.31 91 GLU A N 1
ATOM 643 C CA . GLU A 1 91 ? 8.276 -4.198 -1.133 1.00 88.31 91 GLU A CA 1
ATOM 644 C C . GLU A 1 91 ? 9.531 -3.474 -0.657 1.00 88.31 91 GLU A C 1
ATOM 646 O O . GLU A 1 91 ? 9.501 -2.286 -0.326 1.00 88.31 91 GLU A O 1
ATOM 651 N N . ASP A 1 92 ? 10.643 -4.194 -0.665 1.00 88.94 92 ASP A N 1
ATOM 652 C CA . ASP A 1 92 ? 11.959 -3.614 -0.470 1.00 88.94 92 ASP A CA 1
ATOM 653 C C . ASP A 1 92 ? 12.326 -2.715 -1.670 1.00 88.94 92 ASP A C 1
ATOM 655 O O . ASP A 1 92 ? 12.343 -3.133 -2.842 1.00 88.94 92 ASP A O 1
ATOM 659 N N . MET A 1 93 ? 12.573 -1.446 -1.345 1.00 84.56 93 MET A N 1
ATOM 660 C CA . MET A 1 93 ? 12.936 -0.374 -2.272 1.00 84.56 93 MET A CA 1
ATOM 661 C C . MET A 1 93 ? 14.438 -0.059 -2.282 1.00 84.56 93 MET A C 1
ATOM 663 O O . MET A 1 93 ? 14.859 0.835 -3.023 1.00 84.56 93 MET A O 1
ATOM 667 N N . SER A 1 94 ? 15.246 -0.764 -1.488 1.00 87.12 94 SER A N 1
ATOM 668 C CA . SER A 1 94 ? 16.676 -0.494 -1.355 1.00 87.12 94 SER A CA 1
ATOM 669 C C . SER A 1 94 ? 17.405 -0.784 -2.665 1.00 87.12 94 SER A C 1
ATOM 671 O O . SER A 1 94 ? 17.255 -1.845 -3.266 1.00 87.12 94 SER A O 1
ATOM 673 N N . THR A 1 95 ? 18.227 0.160 -3.125 1.00 83.75 95 THR A N 1
ATOM 674 C CA . THR A 1 95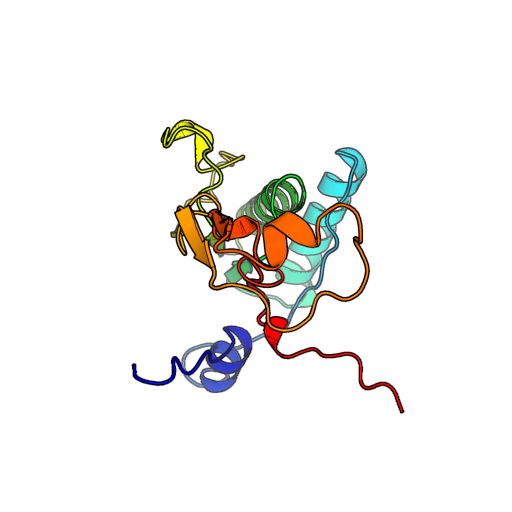 ? 19.101 -0.043 -4.298 1.00 83.75 95 THR A CA 1
ATOM 675 C C . THR A 1 95 ? 20.458 -0.632 -3.931 1.00 83.75 95 THR A C 1
ATOM 677 O O . THR A 1 95 ? 21.203 -1.066 -4.806 1.00 83.75 95 THR A O 1
ATOM 680 N N . ASP A 1 96 ? 20.795 -0.617 -2.645 1.00 84.38 96 ASP A N 1
ATOM 681 C CA . ASP A 1 96 ? 22.074 -1.044 -2.081 1.00 84.38 96 ASP A CA 1
ATOM 682 C C . ASP A 1 96 ? 21.936 -2.212 -1.089 1.00 84.38 96 ASP A C 1
ATOM 684 O O . ASP A 1 96 ? 22.943 -2.687 -0.566 1.00 84.38 96 ASP A O 1
ATOM 688 N N . GLY A 1 97 ? 20.711 -2.691 -0.841 1.00 80.56 97 GLY A N 1
ATOM 689 C CA . GLY A 1 97 ? 20.427 -3.745 0.134 1.00 80.56 97 GLY A CA 1
ATOM 690 C C . GLY A 1 97 ? 20.516 -3.292 1.595 1.00 80.56 97 GLY A C 1
ATOM 691 O O . GLY A 1 97 ? 20.559 -4.144 2.484 1.00 80.56 97 GLY A O 1
ATOM 692 N N . SER A 1 98 ? 20.591 -1.982 1.862 1.00 85.25 98 SER A N 1
ATOM 693 C CA . SER A 1 98 ? 20.576 -1.445 3.226 1.00 85.25 98 SER A CA 1
ATOM 694 C C . SER A 1 98 ? 19.193 -1.577 3.860 1.00 85.25 98 SER A C 1
ATOM 696 O O . SER A 1 98 ? 18.172 -1.426 3.188 1.00 85.25 98 SER A O 1
ATOM 698 N N . ALA A 1 99 ? 19.153 -1.809 5.175 1.00 81.56 99 ALA A N 1
ATOM 699 C CA . ALA A 1 99 ? 17.899 -1.859 5.925 1.00 81.56 99 ALA A CA 1
ATOM 700 C C . ALA A 1 99 ? 17.180 -0.498 5.894 1.00 81.56 99 ALA A C 1
ATOM 702 O O . ALA A 1 99 ? 15.960 -0.435 5.759 1.00 81.56 99 ALA A O 1
ATOM 703 N N . GLU A 1 100 ? 17.951 0.588 5.951 1.00 81.12 100 GLU A N 1
ATOM 704 C CA . GLU A 1 100 ? 17.474 1.967 5.872 1.00 81.12 100 GLU A CA 1
ATOM 705 C C . GLU A 1 100 ? 16.863 2.296 4.504 1.00 81.12 100 GLU A C 1
ATOM 707 O O . GLU A 1 100 ? 15.950 3.113 4.422 1.00 81.12 100 GLU A O 1
ATOM 712 N N . GLY A 1 101 ? 17.340 1.661 3.430 1.00 82.81 101 GLY A N 1
ATOM 713 C CA . GLY A 1 101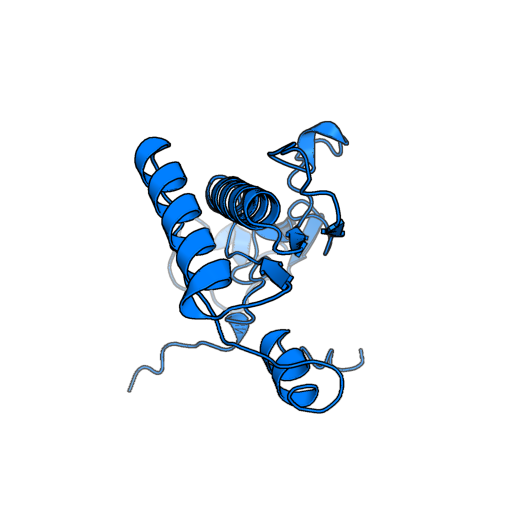 ? 16.804 1.837 2.084 1.00 82.81 101 GLY A CA 1
ATOM 714 C C . GLY A 1 101 ? 15.541 1.022 1.798 1.00 82.81 101 GLY A C 1
ATOM 715 O O . GLY A 1 101 ? 14.879 1.283 0.793 1.00 82.81 101 GLY A O 1
ATOM 716 N N . MET A 1 102 ? 15.200 0.036 2.641 1.00 84.50 102 MET A N 1
ATOM 717 C CA . MET A 1 102 ? 14.071 -0.866 2.378 1.00 84.50 102 MET A CA 1
ATOM 718 C C . MET A 1 102 ? 12.733 -0.128 2.375 1.00 84.50 102 MET A C 1
ATOM 720 O O . MET A 1 102 ? 11.865 -0.426 1.552 1.00 84.50 102 MET A O 1
ATOM 724 N N . LEU A 1 103 ? 12.572 0.831 3.290 1.00 86.56 103 LEU A N 1
ATOM 725 C CA . LEU A 1 103 ? 11.351 1.606 3.480 1.00 86.56 103 LEU A CA 1
ATOM 726 C C . LEU A 1 103 ? 11.625 3.094 3.285 1.00 86.56 103 LEU A C 1
ATOM 728 O O . LEU A 1 103 ? 12.676 3.611 3.641 1.00 86.56 103 LEU A O 1
ATOM 732 N N . LEU A 1 104 ? 10.629 3.801 2.753 1.00 87.38 104 LEU A N 1
ATOM 733 C CA . LEU A 1 104 ? 10.676 5.258 2.587 1.00 87.38 104 LEU A CA 1
ATOM 734 C C . LEU A 1 104 ? 9.990 6.005 3.740 1.00 87.38 104 LEU A C 1
ATOM 736 O O . LEU A 1 104 ? 9.739 7.206 3.635 1.00 87.38 104 LEU A O 1
ATOM 740 N N . PHE A 1 105 ? 9.631 5.295 4.808 1.00 90.75 105 PHE A N 1
ATOM 741 C CA . PHE A 1 105 ? 8.889 5.839 5.933 1.00 90.75 105 PHE A CA 1
ATOM 742 C C . PHE A 1 105 ? 9.236 5.125 7.242 1.00 90.75 105 PHE A C 1
ATOM 744 O O . PHE A 1 105 ? 9.635 3.965 7.243 1.00 90.75 105 PHE A O 1
ATOM 751 N N . ASP A 1 106 ? 9.008 5.836 8.342 1.00 92.00 106 ASP A N 1
ATOM 752 C CA . ASP A 1 106 ? 9.079 5.350 9.722 1.00 92.00 106 ASP A CA 1
ATOM 753 C C . ASP A 1 106 ? 8.039 6.134 10.541 1.00 92.00 106 ASP A C 1
ATOM 755 O O . ASP A 1 106 ? 8.346 7.101 11.240 1.00 92.00 106 ASP A O 1
ATOM 759 N N . PHE A 1 107 ? 6.758 5.824 10.319 1.00 92.38 107 PHE A N 1
ATOM 760 C CA . PHE A 1 107 ? 5.666 6.478 11.039 1.00 92.38 107 PHE A CA 1
ATOM 761 C C . PHE A 1 107 ? 5.338 5.690 12.312 1.00 92.38 107 PHE A C 1
ATOM 763 O O . PHE A 1 107 ? 5.071 4.489 12.223 1.00 92.38 107 PHE A O 1
ATOM 770 N N . PRO A 1 108 ? 5.270 6.347 13.487 1.00 89.31 108 PRO A N 1
ATOM 771 C CA . PRO A 1 108 ? 4.865 5.687 14.722 1.00 89.31 108 PRO A CA 1
ATOM 772 C C . PRO A 1 108 ? 3.501 5.000 14.587 1.00 89.31 108 PRO A C 1
ATOM 774 O O . PRO A 1 108 ? 2.551 5.598 14.085 1.00 89.31 108 PRO A O 1
ATOM 777 N N . GLY A 1 109 ? 3.409 3.759 15.064 1.00 88.19 109 GLY A N 1
ATOM 778 C CA . GLY A 1 109 ? 2.187 2.947 15.023 1.00 88.19 109 GLY A CA 1
ATOM 779 C C . GLY A 1 109 ? 1.994 2.139 13.737 1.00 88.19 109 GLY A C 1
ATOM 780 O O . GLY A 1 109 ? 1.219 1.194 13.746 1.00 88.19 109 GLY A O 1
ATOM 781 N N . VAL A 1 110 ? 2.727 2.435 12.658 1.00 94.69 110 VAL A N 1
ATOM 782 C CA . VAL A 1 110 ? 2.692 1.632 11.423 1.00 94.69 110 VAL A CA 1
ATOM 783 C C . VAL A 1 110 ? 3.740 0.517 11.520 1.00 94.69 110 VAL A C 1
ATOM 785 O O . VAL A 1 110 ? 4.783 0.561 10.870 1.00 94.69 110 VAL A O 1
ATOM 788 N N . ASP A 1 111 ? 3.484 -0.464 12.386 1.00 93.88 111 ASP A N 1
ATOM 789 C CA . ASP A 1 111 ? 4.453 -1.502 12.774 1.00 93.88 111 ASP A CA 1
ATOM 790 C C . ASP A 1 111 ? 4.149 -2.907 12.214 1.00 93.88 111 ASP A C 1
ATOM 792 O O . ASP A 1 111 ? 5.010 -3.791 12.230 1.00 93.88 111 ASP A O 1
ATOM 796 N N . ALA A 1 112 ? 2.957 -3.117 11.651 1.00 95.88 112 ALA A N 1
ATOM 797 C CA . ALA A 1 112 ? 2.554 -4.378 11.038 1.00 95.88 112 ALA A CA 1
ATOM 798 C C . ALA A 1 112 ? 2.763 -4.363 9.514 1.00 95.88 112 ALA A C 1
ATOM 800 O O . ALA A 1 112 ? 1.841 -4.110 8.732 1.00 95.88 112 ALA A O 1
ATOM 801 N N . LEU A 1 113 ? 3.984 -4.673 9.076 1.00 93.56 113 LEU A N 1
ATOM 802 C CA . LEU A 1 113 ? 4.367 -4.675 7.660 1.00 93.56 113 LEU A CA 1
ATOM 803 C C . LEU A 1 113 ? 4.528 -6.095 7.102 1.00 93.56 113 LEU A C 1
ATOM 805 O O . LEU A 1 113 ? 5.140 -6.961 7.728 1.00 93.56 113 LEU A O 1
ATOM 809 N N . VAL A 1 114 ? 4.027 -6.319 5.886 1.00 92.50 114 VAL A N 1
ATOM 810 C CA . VAL A 1 114 ? 4.211 -7.562 5.124 1.00 92.50 114 VAL A CA 1
ATOM 811 C C . VAL A 1 114 ? 5.077 -7.265 3.906 1.00 92.50 114 VAL A C 1
ATOM 813 O O . VAL A 1 114 ? 4.608 -6.670 2.938 1.00 92.50 114 VAL A O 1
ATOM 816 N N . ASN A 1 115 ? 6.341 -7.691 3.949 1.00 89.06 115 ASN A N 1
ATOM 817 C CA . ASN A 1 115 ? 7.262 -7.546 2.825 1.00 89.06 115 ASN A CA 1
ATOM 818 C C . ASN A 1 115 ? 7.041 -8.662 1.788 1.00 89.06 115 ASN A C 1
ATOM 820 O O . ASN A 1 115 ? 7.124 -9.845 2.126 1.00 89.06 115 ASN A O 1
ATOM 824 N N . VAL A 1 116 ? 6.780 -8.293 0.531 1.00 87.94 116 VAL A N 1
ATOM 825 C CA . VAL A 1 116 ? 6.539 -9.233 -0.582 1.00 87.94 116 VAL A CA 1
ATOM 826 C C . VAL A 1 116 ? 7.757 -9.473 -1.483 1.00 87.94 116 VAL A C 1
ATOM 828 O O . VAL A 1 116 ? 7.642 -10.155 -2.500 1.00 87.94 116 VAL A O 1
ATOM 831 N N . GLY A 1 117 ? 8.927 -8.957 -1.107 1.00 87.75 117 GLY A N 1
ATOM 832 C CA . GLY A 1 117 ? 10.194 -9.123 -1.821 1.00 87.75 117 GLY A CA 1
ATOM 833 C C . GLY A 1 117 ? 10.809 -7.792 -2.245 1.00 87.75 117 GLY A C 1
ATOM 834 O O . GLY A 1 117 ? 10.314 -6.725 -1.895 1.00 87.75 117 GLY A O 1
ATOM 835 N N . SER A 1 118 ? 11.902 -7.856 -3.008 1.00 87.75 118 SER A N 1
ATOM 836 C CA . SER A 1 118 ? 12.616 -6.670 -3.485 1.00 87.75 118 SER A CA 1
ATOM 837 C C . SER A 1 118 ? 12.263 -6.324 -4.924 1.00 87.75 118 SER A C 1
ATOM 839 O O . SER A 1 118 ? 12.319 -7.164 -5.825 1.00 87.75 118 SER A O 1
ATOM 841 N N . SER A 1 119 ? 11.972 -5.043 -5.159 1.00 83.62 119 SER A N 1
ATOM 842 C CA . SER A 1 119 ? 11.858 -4.495 -6.516 1.00 83.62 119 SER A CA 1
ATOM 843 C C . SER A 1 119 ? 13.192 -4.536 -7.274 1.00 83.62 119 SER A C 1
ATOM 845 O O . SER A 1 119 ? 13.207 -4.488 -8.505 1.00 83.62 119 SER A O 1
ATOM 847 N N . GLN A 1 120 ? 14.313 -4.654 -6.561 1.00 87.38 120 GLN A N 1
ATOM 848 C CA . GLN A 1 120 ? 15.653 -4.684 -7.140 1.00 87.38 120 GLN A CA 1
ATOM 849 C C . GLN A 1 120 ? 16.172 -6.100 -7.403 1.00 87.38 120 GLN A C 1
ATOM 851 O O . GLN A 1 120 ? 17.282 -6.245 -7.915 1.00 87.38 120 GLN A O 1
ATOM 856 N N . GLU A 1 121 ? 15.371 -7.136 -7.123 1.00 89.00 121 GLU A N 1
ATOM 857 C CA . GLU A 1 121 ? 15.756 -8.526 -7.373 1.00 89.00 121 GLU A CA 1
ATOM 858 C C . GLU A 1 121 ? 16.168 -8.705 -8.847 1.00 89.00 121 GLU A C 1
ATOM 860 O O . GLU A 1 121 ? 15.366 -8.422 -9.749 1.00 89.00 121 GLU A O 1
ATOM 865 N N . PRO A 1 122 ? 17.416 -9.120 -9.134 1.00 90.12 122 PRO A N 1
ATOM 866 C CA . PRO A 1 122 ? 17.902 -9.232 -10.497 1.00 90.12 122 PRO A CA 1
ATOM 867 C C . PRO A 1 122 ? 17.260 -10.427 -11.197 1.00 90.12 122 PRO A C 1
ATOM 869 O O . PRO A 1 122 ? 17.251 -11.546 -10.691 1.00 90.12 122 PRO A O 1
ATOM 872 N N . ILE A 1 123 ? 16.801 -10.207 -12.422 1.00 91.44 123 ILE A N 1
ATOM 873 C CA . ILE A 1 123 ? 16.211 -11.242 -13.263 1.00 91.44 123 ILE A CA 1
ATOM 874 C C . ILE A 1 123 ? 16.828 -11.228 -14.659 1.00 91.44 123 ILE A C 1
ATOM 876 O O . ILE A 1 123 ? 17.301 -10.200 -15.158 1.00 91.44 123 ILE A O 1
ATOM 880 N N . THR A 1 124 ? 16.766 -12.383 -15.311 1.00 92.44 124 THR A N 1
ATOM 881 C CA . THR A 1 124 ? 17.163 -12.552 -16.707 1.00 92.44 124 THR A CA 1
ATOM 882 C C . THR A 1 124 ? 15.929 -12.871 -17.533 1.00 92.44 124 THR A C 1
ATOM 884 O O . THR A 1 124 ? 15.243 -13.863 -17.284 1.00 92.44 124 THR A O 1
ATOM 887 N N . LEU A 1 125 ? 15.640 -12.016 -18.511 1.00 90.06 125 LEU A N 1
ATOM 888 C CA . LEU A 1 125 ? 14.550 -12.201 -19.457 1.00 90.06 125 LEU A CA 1
ATOM 889 C C . LEU A 1 125 ? 15.084 -12.824 -20.750 1.00 90.06 125 LEU A C 1
ATOM 891 O O . LEU A 1 125 ? 16.139 -12.399 -21.236 1.00 90.06 125 LEU A O 1
ATOM 895 N N . PRO A 1 126 ? 14.363 -13.799 -21.331 1.00 91.19 126 PRO A N 1
ATOM 896 C CA . PRO A 1 126 ? 14.724 -14.342 -22.630 1.00 91.19 126 PRO A CA 1
ATOM 897 C C . PRO A 1 126 ? 14.570 -13.274 -23.720 1.00 91.19 126 PRO A C 1
ATOM 899 O O . PRO A 1 126 ? 13.854 -12.287 -23.545 1.00 91.19 126 PRO A O 1
ATOM 902 N N . ALA A 1 127 ? 15.203 -13.512 -24.869 1.00 92.00 127 ALA A N 1
ATOM 903 C CA . ALA A 1 127 ? 15.014 -12.691 -26.058 1.00 92.00 127 ALA A CA 1
ATOM 904 C C . ALA A 1 127 ? 13.524 -12.563 -26.416 1.00 92.00 127 ALA A C 1
ATOM 906 O O . ALA A 1 127 ? 12.803 -13.563 -26.516 1.00 92.00 127 ALA A O 1
ATOM 907 N N . MET A 1 128 ? 13.065 -11.331 -26.632 1.00 88.06 128 MET A N 1
ATOM 908 C CA . MET A 1 128 ? 11.687 -11.068 -27.029 1.00 88.06 128 MET A CA 1
ATOM 909 C C . MET A 1 128 ? 11.469 -11.507 -28.477 1.00 88.06 128 MET A C 1
ATOM 911 O O . MET A 1 128 ? 12.205 -11.111 -29.374 1.00 88.06 128 MET A O 1
ATOM 915 N N . GLY A 1 129 ? 10.411 -12.279 -28.739 1.00 87.62 129 GLY A N 1
ATOM 916 C CA . GLY A 1 129 ? 10.068 -12.689 -30.109 1.00 87.62 129 GLY A CA 1
ATOM 917 C C . GLY A 1 129 ? 9.537 -11.545 -30.982 1.00 87.62 129 GLY A C 1
ATOM 918 O O . GLY A 1 129 ? 9.538 -11.644 -32.207 1.00 87.62 129 GLY A O 1
ATOM 919 N N . ARG A 1 130 ? 9.064 -10.459 -30.360 1.00 87.31 130 ARG A N 1
ATOM 920 C CA . ARG A 1 130 ? 8.563 -9.263 -31.040 1.00 87.31 130 ARG A CA 1
ATOM 921 C C . ARG A 1 130 ? 8.717 -8.045 -30.137 1.00 87.31 130 ARG A C 1
ATOM 923 O O . ARG A 1 130 ? 8.278 -8.077 -28.992 1.00 87.31 130 ARG A O 1
ATOM 930 N N . VAL A 1 131 ? 9.269 -6.969 -30.685 1.00 86.06 131 VAL A N 1
ATOM 931 C CA . VAL A 1 131 ? 9.335 -5.650 -30.046 1.00 86.06 131 VAL A CA 1
ATOM 932 C C . VAL A 1 131 ? 8.324 -4.741 -30.750 1.00 86.06 131 VAL A C 1
ATOM 934 O O . VAL A 1 131 ? 8.244 -4.745 -31.977 1.00 86.06 131 VAL A O 1
ATOM 937 N N . VAL A 1 132 ? 7.492 -4.035 -29.983 1.00 87.75 132 VAL A N 1
ATOM 938 C CA . VAL A 1 132 ? 6.482 -3.100 -30.505 1.00 87.75 132 VAL A CA 1
ATOM 939 C C . VAL A 1 132 ? 6.770 -1.723 -29.913 1.00 87.75 132 VAL A C 1
ATOM 941 O O . VAL A 1 132 ? 6.651 -1.548 -28.703 1.00 87.75 132 VAL A O 1
ATOM 944 N N . GLY A 1 133 ? 7.143 -0.761 -30.761 1.00 84.94 133 GLY A N 1
ATOM 945 C CA . GLY A 1 133 ? 7.695 0.525 -30.319 1.00 84.94 133 GLY A CA 1
ATOM 946 C C . GLY A 1 133 ? 9.130 0.395 -29.789 1.00 84.94 133 GLY A C 1
ATOM 947 O O . GLY A 1 133 ? 9.678 -0.701 -29.762 1.00 84.94 133 GLY A O 1
ATOM 948 N N . ALA A 1 134 ? 9.732 1.509 -29.359 1.00 80.81 134 AL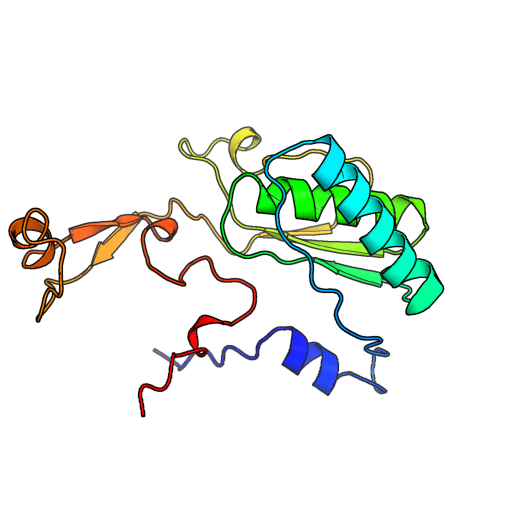A A N 1
ATOM 949 C CA . ALA A 1 134 ? 11.096 1.550 -28.809 1.00 80.81 134 ALA A CA 1
ATOM 950 C C . ALA A 1 134 ? 12.167 0.936 -29.741 1.00 80.81 134 ALA A C 1
ATOM 952 O O . ALA A 1 134 ? 12.933 0.053 -29.346 1.00 80.81 134 ALA A O 1
ATOM 953 N N . ASP A 1 135 ? 12.207 1.398 -30.997 1.00 83.44 135 ASP A N 1
ATOM 954 C CA . ASP A 1 135 ? 13.126 0.898 -32.035 1.00 83.44 135 ASP A CA 1
ATOM 955 C C . ASP A 1 135 ? 14.608 1.015 -31.630 1.00 83.44 135 ASP A C 1
ATOM 957 O O . ASP A 1 135 ? 15.441 0.198 -32.024 1.00 83.44 135 ASP A O 1
ATOM 961 N N . ASP A 1 136 ? 14.931 1.998 -30.791 1.00 86.12 136 ASP A N 1
ATOM 962 C CA . ASP A 1 136 ? 16.249 2.229 -30.200 1.00 86.12 136 ASP A CA 1
ATOM 963 C C . ASP A 1 136 ? 16.653 1.153 -29.178 1.00 86.12 136 ASP A C 1
ATOM 965 O O . ASP A 1 136 ? 17.838 0.844 -29.025 1.00 86.12 136 ASP A O 1
ATOM 969 N N . LEU A 1 137 ? 15.677 0.537 -28.509 1.00 82.38 137 LEU A N 1
ATOM 970 C CA . LEU A 1 137 ? 15.880 -0.540 -27.539 1.00 82.38 137 LEU A CA 1
ATOM 971 C C . LEU A 1 137 ? 15.737 -1.935 -28.160 1.00 82.38 137 LEU A C 1
ATOM 973 O O . LEU A 1 137 ? 16.148 -2.921 -27.538 1.00 82.38 137 LEU A O 1
ATOM 977 N N . ALA A 1 138 ? 15.208 -2.040 -29.383 1.00 82.25 138 ALA A N 1
ATOM 978 C CA . ALA A 1 138 ? 14.967 -3.315 -30.054 1.00 82.25 138 ALA A CA 1
ATOM 979 C C . ALA A 1 138 ? 16.207 -4.234 -30.113 1.00 82.25 138 ALA A C 1
ATOM 981 O O . ALA A 1 138 ? 16.064 -5.406 -29.763 1.00 82.25 138 ALA A O 1
ATOM 982 N N . PRO A 1 139 ? 17.434 -3.763 -30.431 1.00 84.62 139 PRO A N 1
ATOM 983 C CA . PRO A 1 139 ? 18.613 -4.635 -30.452 1.00 84.62 139 PRO A CA 1
ATOM 984 C C . PRO A 1 139 ? 18.923 -5.285 -29.098 1.00 84.62 139 PRO A C 1
ATOM 986 O O . PRO A 1 139 ? 19.369 -6.428 -29.052 1.00 84.62 139 PRO A O 1
ATOM 989 N N . LYS A 1 140 ? 18.664 -4.573 -27.992 1.00 84.62 140 LYS A N 1
ATOM 990 C CA . LYS A 1 140 ? 18.850 -5.090 -26.630 1.00 84.62 140 LYS A CA 1
ATOM 991 C C . LYS A 1 140 ? 17.772 -6.120 -26.287 1.00 84.62 140 LYS A C 1
ATOM 993 O O . LYS A 1 140 ? 18.089 -7.181 -25.766 1.00 84.62 140 LYS A O 1
ATOM 998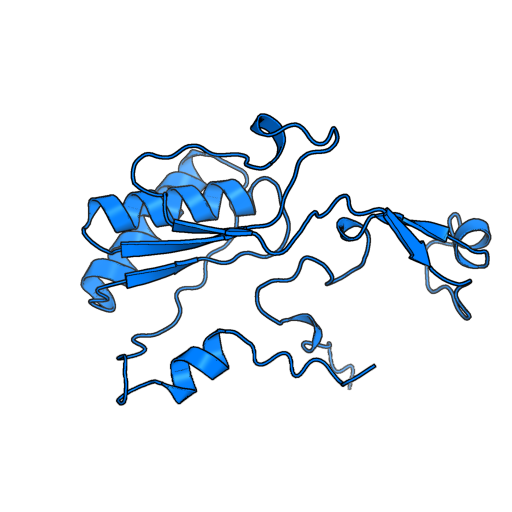 N N . LEU A 1 141 ? 16.515 -5.815 -26.610 1.00 85.12 141 LEU A N 1
ATOM 999 C CA . LEU A 1 141 ? 15.350 -6.640 -26.268 1.00 85.12 141 LEU A CA 1
ATOM 1000 C C . LEU A 1 141 ? 15.232 -7.922 -27.108 1.00 85.12 141 LEU A C 1
ATOM 1002 O O . LEU A 1 141 ? 14.626 -8.893 -26.660 1.00 85.12 141 LEU A O 1
ATOM 1006 N N . LEU A 1 142 ? 15.814 -7.941 -28.310 1.00 87.56 142 LEU A N 1
ATOM 1007 C CA . LEU A 1 142 ? 15.930 -9.136 -29.156 1.00 87.56 142 LEU A CA 1
ATOM 1008 C C . LEU A 1 142 ? 17.041 -10.098 -28.689 1.00 87.56 142 LEU A C 1
ATOM 1010 O O . LEU A 1 142 ? 17.182 -11.184 -29.248 1.00 87.56 142 LEU A O 1
ATOM 1014 N N . GLY A 1 143 ? 17.824 -9.715 -27.676 1.00 87.19 143 GLY A N 1
ATOM 1015 C CA . GLY A 1 143 ? 18.774 -10.574 -26.974 1.00 87.19 143 GLY A CA 1
ATOM 1016 C C . GLY A 1 143 ? 18.328 -10.884 -25.544 1.00 87.19 143 GLY A C 1
ATOM 1017 O O . GLY A 1 143 ? 17.330 -10.358 -25.049 1.00 87.19 143 GLY A O 1
ATOM 1018 N N . GLU A 1 144 ? 19.091 -11.737 -24.858 1.00 91.12 144 GLU A N 1
ATOM 1019 C CA . GLU A 1 144 ? 18.913 -11.938 -23.418 1.00 91.12 144 GLU A CA 1
ATOM 1020 C C . GLU A 1 144 ? 19.107 -10.606 -22.681 1.00 91.12 144 GLU A C 1
ATOM 1022 O O . GLU A 1 144 ? 20.112 -9.914 -22.865 1.00 91.12 144 GLU A O 1
ATOM 1027 N N . THR A 1 145 ? 18.133 -10.237 -21.850 1.00 89.44 145 THR A N 1
ATOM 1028 C CA . THR A 1 145 ? 18.140 -8.955 -21.144 1.00 89.44 145 THR A CA 1
ATOM 1029 C C . THR A 1 145 ? 18.179 -9.180 -19.642 1.00 89.44 145 THR A C 1
ATOM 1031 O O . THR A 1 145 ? 17.262 -9.755 -19.060 1.00 89.44 145 THR A O 1
ATOM 1034 N N . ARG A 1 146 ? 19.219 -8.652 -18.992 1.00 90.31 146 ARG A N 1
ATOM 1035 C CA . ARG A 1 146 ? 19.276 -8.548 -17.532 1.00 90.31 146 ARG A CA 1
ATOM 1036 C C . ARG A 1 146 ? 18.578 -7.269 -17.072 1.00 90.31 146 ARG A C 1
ATOM 1038 O O . ARG A 1 146 ? 18.873 -6.184 -17.578 1.00 90.31 146 ARG A O 1
ATOM 1045 N N . THR A 1 147 ? 17.667 -7.402 -16.119 1.00 89.38 147 THR A N 1
ATOM 1046 C CA . THR A 1 147 ? 16.915 -6.294 -15.510 1.00 89.38 147 THR A CA 1
ATOM 1047 C C . THR A 1 147 ? 16.638 -6.609 -14.038 1.00 89.38 147 THR A C 1
ATOM 1049 O O . THR A 1 147 ? 17.120 -7.616 -13.523 1.00 89.38 147 THR A O 1
ATOM 1052 N N . THR A 1 148 ? 15.888 -5.756 -13.350 1.00 89.69 148 THR A N 1
ATOM 1053 C CA . THR A 1 148 ? 15.338 -6.034 -12.019 1.00 89.69 148 THR A CA 1
ATOM 1054 C C . THR A 1 148 ? 13.849 -6.351 -12.101 1.00 89.69 148 THR A C 1
ATOM 1056 O O . THR A 1 148 ? 13.181 -6.012 -13.086 1.00 89.69 148 THR A O 1
ATOM 1059 N N . TYR A 1 149 ? 13.323 -6.986 -11.056 1.00 85.88 149 TYR A N 1
ATOM 1060 C CA . TYR A 1 149 ? 11.907 -7.317 -10.922 1.00 85.88 149 TYR A CA 1
ATOM 1061 C C . TYR A 1 149 ? 11.000 -6.086 -11.090 1.00 85.88 149 TYR A C 1
ATOM 1063 O O . TYR A 1 149 ? 10.007 -6.148 -11.807 1.00 85.88 149 TYR A O 1
ATOM 1071 N N . GLY A 1 150 ? 11.384 -4.930 -10.544 1.00 82.69 150 GLY A N 1
ATOM 1072 C CA . GLY A 1 150 ? 10.663 -3.661 -10.695 1.00 82.69 150 GLY A CA 1
ATOM 1073 C C . GLY A 1 150 ? 10.636 -3.105 -12.122 1.00 82.69 150 GLY A C 1
ATOM 1074 O O . GLY A 1 150 ? 9.760 -2.310 -12.451 1.00 82.69 150 GLY A O 1
ATOM 1075 N N . GLY A 1 151 ? 11.553 -3.543 -12.989 1.00 80.81 151 GLY A N 1
ATOM 1076 C CA . GLY A 1 151 ? 11.557 -3.188 -14.410 1.00 80.81 151 GLY A CA 1
ATOM 1077 C C . GLY A 1 151 ? 10.526 -3.953 -15.247 1.00 80.81 151 GLY A C 1
ATOM 1078 O O . GLY A 1 151 ? 10.319 -3.618 -16.413 1.00 80.81 151 GLY A O 1
ATOM 1079 N N . LEU A 1 152 ? 9.878 -4.979 -14.686 1.00 80.69 152 LEU A N 1
ATOM 1080 C CA . LEU A 1 152 ? 8.800 -5.696 -15.355 1.00 80.69 152 LEU A CA 1
ATOM 1081 C C . LEU A 1 152 ? 7.462 -4.989 -15.145 1.00 80.69 152 LEU A C 1
ATOM 1083 O O . LEU A 1 152 ? 7.011 -4.772 -14.020 1.00 80.69 152 LEU A O 1
ATOM 1087 N N . CYS A 1 153 ? 6.783 -4.693 -16.253 1.00 77.69 153 CYS A N 1
ATOM 1088 C CA . CYS A 1 153 ? 5.432 -4.150 -16.218 1.00 77.69 153 CYS A CA 1
ATOM 1089 C C . CYS A 1 153 ? 4.507 -5.074 -15.409 1.00 77.69 153 CYS A C 1
ATOM 1091 O O . CYS A 1 153 ? 4.402 -6.267 -15.694 1.00 77.69 153 CYS A O 1
ATOM 1093 N N . GLY A 1 154 ? 3.859 -4.516 -14.385 1.00 75.50 154 GLY A N 1
ATOM 1094 C CA . GLY A 1 154 ? 2.933 -5.240 -13.516 1.00 75.50 154 GLY A CA 1
ATOM 1095 C C . GLY A 1 154 ? 3.581 -6.153 -12.469 1.00 75.50 154 GLY A C 1
ATOM 1096 O O . GLY A 1 154 ? 2.860 -6.756 -11.686 1.00 75.50 154 GLY A O 1
ATOM 1097 N N . ALA A 1 155 ? 4.909 -6.269 -12.395 1.00 77.00 155 ALA A N 1
ATOM 1098 C CA . ALA A 1 155 ? 5.547 -7.157 -11.418 1.00 77.00 155 ALA A CA 1
ATOM 1099 C C . ALA A 1 155 ? 5.422 -6.652 -9.971 1.00 77.00 155 ALA A C 1
ATOM 1101 O O . ALA A 1 155 ? 5.226 -7.442 -9.051 1.00 77.00 155 ALA A O 1
ATOM 1102 N N . ILE A 1 156 ? 5.469 -5.333 -9.780 1.00 76.25 156 ILE A N 1
ATOM 1103 C CA . ILE A 1 156 ? 5.271 -4.667 -8.480 1.00 76.25 156 ILE A CA 1
ATOM 1104 C C . ILE A 1 156 ? 3.816 -4.218 -8.260 1.00 76.25 156 ILE A C 1
ATOM 1106 O O . ILE A 1 156 ? 3.543 -3.372 -7.407 1.00 76.25 156 ILE A O 1
ATOM 1110 N N . GLU A 1 157 ? 2.887 -4.745 -9.061 1.00 75.44 157 GLU A N 1
ATOM 1111 C CA . GLU A 1 157 ? 1.458 -4.471 -8.942 1.00 75.44 157 GLU A CA 1
ATOM 1112 C C . GLU A 1 157 ? 0.855 -5.293 -7.800 1.00 75.44 157 GLU A C 1
ATOM 1114 O O . GLU A 1 157 ? 0.695 -6.510 -7.909 1.00 75.44 157 GLU A O 1
ATOM 1119 N N . GLN A 1 158 ? 0.500 -4.628 -6.705 1.00 75.25 158 GLN A N 1
ATOM 1120 C CA . GLN A 1 158 ? -0.038 -5.283 -5.515 1.00 75.25 158 GLN A CA 1
ATOM 1121 C C . GLN A 1 158 ? -1.575 -5.290 -5.468 1.00 75.25 158 GLN A C 1
ATOM 1123 O O . GLN A 1 158 ? -2.157 -6.040 -4.682 1.00 75.25 158 GLN A O 1
ATOM 1128 N N . ILE A 1 159 ? -2.258 -4.537 -6.341 1.00 74.06 159 ILE A N 1
ATOM 1129 C CA . ILE A 1 159 ? -3.729 -4.539 -6.419 1.00 74.06 159 ILE A CA 1
ATOM 1130 C C . ILE A 1 159 ? -4.285 -5.665 -7.304 1.00 74.06 159 ILE A C 1
ATOM 1132 O O . ILE A 1 159 ? -5.492 -5.757 -7.506 1.00 74.06 159 ILE A O 1
ATOM 1136 N N . GLY A 1 160 ? -3.425 -6.527 -7.860 1.00 67.25 160 GLY A N 1
ATOM 1137 C CA . GLY A 1 160 ? -3.850 -7.637 -8.721 1.00 67.25 160 GLY A CA 1
ATOM 1138 C C . GLY A 1 160 ? -4.321 -7.206 -10.117 1.00 67.25 160 GLY A C 1
ATOM 1139 O O . GLY A 1 160 ? -4.927 -8.002 -10.838 1.00 67.25 160 GLY A O 1
ATOM 1140 N N . ALA A 1 161 ? -4.014 -5.973 -10.539 1.00 63.69 161 ALA A N 1
ATOM 1141 C CA . ALA A 1 161 ? -4.398 -5.437 -11.846 1.00 63.69 161 ALA A CA 1
ATOM 1142 C C . ALA A 1 161 ? -3.639 -6.057 -13.034 1.00 63.69 161 ALA A C 1
ATOM 1144 O O . ALA A 1 161 ? -3.934 -5.735 -14.179 1.00 63.69 161 ALA A O 1
ATOM 1145 N N . THR A 1 162 ? -2.733 -7.015 -12.812 1.00 61.88 162 THR A N 1
ATOM 1146 C CA . THR A 1 162 ? -2.048 -7.774 -13.879 1.00 61.88 162 THR A CA 1
ATOM 1147 C C . THR A 1 162 ? -2.995 -8.535 -14.811 1.00 61.88 162 THR A C 1
ATOM 1149 O O . THR A 1 162 ? -2.581 -8.968 -15.884 1.00 61.88 162 THR A O 1
ATOM 1152 N N . ARG A 1 163 ? -4.271 -8.693 -14.433 1.00 57.38 163 ARG A N 1
ATOM 1153 C CA . ARG A 1 163 ? -5.330 -9.246 -15.295 1.00 57.38 163 ARG A CA 1
ATOM 1154 C C . ARG A 1 163 ? -6.226 -8.192 -15.953 1.00 57.38 163 ARG A C 1
ATOM 1156 O O . ARG A 1 163 ? -7.076 -8.558 -16.761 1.00 57.38 163 ARG A O 1
ATOM 1163 N N . VAL A 1 164 ? -6.058 -6.911 -15.628 1.00 56.34 164 VAL A N 1
ATOM 1164 C CA . VAL A 1 164 ? -6.807 -5.809 -16.241 1.00 56.34 164 VAL A CA 1
ATOM 1165 C C . VAL A 1 164 ? -6.132 -5.461 -17.564 1.00 56.34 164 VAL A C 1
ATOM 1167 O O . VAL A 1 164 ? -5.092 -4.813 -17.605 1.00 56.34 164 VAL A O 1
ATOM 1170 N N . MET A 1 165 ? -6.725 -5.927 -18.659 1.00 50.47 165 MET A N 1
ATOM 1171 C CA . MET A 1 165 ? -6.267 -5.660 -20.020 1.00 50.47 165 MET A CA 1
ATOM 1172 C C . MET A 1 165 ? -7.281 -4.748 -20.706 1.00 50.47 165 MET A C 1
ATOM 1174 O O . MET A 1 165 ? -8.487 -4.961 -20.585 1.00 50.47 165 MET A O 1
ATOM 1178 N N . ALA A 1 166 ? -6.806 -3.749 -21.450 1.00 48.22 166 ALA A N 1
ATOM 1179 C CA . ALA A 1 166 ? -7.672 -3.002 -22.352 1.00 48.22 166 ALA A CA 1
ATOM 1180 C C . ALA A 1 166 ? -8.178 -3.953 -23.450 1.00 48.22 166 ALA A C 1
ATOM 1182 O O . ALA A 1 166 ? -7.391 -4.469 -24.245 1.00 48.22 166 ALA A O 1
ATOM 1183 N N . GLU A 1 167 ? -9.486 -4.204 -23.486 1.00 41.34 167 GLU A N 1
ATOM 1184 C CA . GLU A 1 167 ? -10.128 -4.882 -24.610 1.00 41.34 167 GLU A CA 1
ATOM 1185 C C . GLU A 1 167 ? -10.290 -3.850 -25.733 1.00 41.34 167 GLU A C 1
ATOM 1187 O O . GLU A 1 167 ? -11.132 -2.955 -25.654 1.00 41.34 167 GLU A O 1
ATOM 1192 N N . VAL A 1 168 ? -9.446 -3.931 -26.762 1.00 42.91 168 VAL A N 1
ATOM 1193 C CA . VAL A 1 168 ? -9.652 -3.160 -27.993 1.00 42.91 168 VAL A CA 1
ATOM 1194 C C . VAL A 1 168 ? -10.697 -3.912 -28.809 1.00 42.91 168 VAL A C 1
ATOM 1196 O O . VAL A 1 168 ? -10.402 -4.979 -29.348 1.00 42.91 168 VAL A O 1
ATOM 1199 N N . ARG A 1 169 ? -11.922 -3.385 -28.837 1.00 42.75 169 ARG A N 1
ATOM 1200 C CA . ARG A 1 169 ? -12.984 -3.836 -29.743 1.00 42.75 169 ARG A 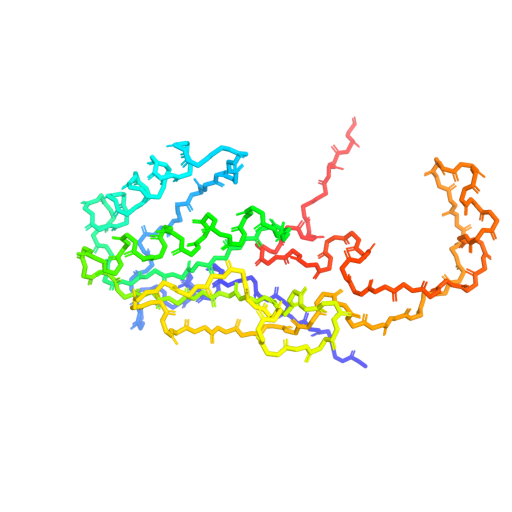CA 1
ATOM 1201 C C . ARG A 1 169 ? -12.936 -3.073 -31.054 1.00 42.75 169 ARG A C 1
ATOM 1203 O O . ARG A 1 169 ? -12.694 -1.847 -30.997 1.00 42.75 169 ARG A O 1
#